Protein AF-A0A5J4UNG5-F1 (afdb_monomer)

pLDDT: mean 84.78, std 15.23, range [45.69, 98.38]

Secondary structure (DSSP, 8-state):
-HHHHHHHHHTT-------EEEEEEEEEEEEE-TTS-EEEEEEEEEEEEETTEEEEEEEE--S-HHHHHHHHHHHHHHTT-------S-HHHHHHHHHHT-

Nearest PDB structures (foldseek):
  6bp6-assembly1_B  TM=3.870E-01  e=9.562E-02  Homo sapiens
  8p0w-assembly1_G  TM=4.254E-01  e=2.919E-01  Homo sapiens
  8p0w-assembly1_B  TM=4.502E-01  e=9.478E-01  Homo sapiens
  8s9i-assembly1_A  TM=3.557E-01  e=2.556E+00  Tequatrovirus

Mean predicted aligned error: 8.4 Å

Sequence (101 aa):
RYLKQKFTQLLKLDFFGKFSTERRKKKWYWKEDEDGGKSEVTLEFDKVTLPGKTVYQLEIETSQHELIQPIIEKKLQEGGVVFTRSTMGKLAMFKQTQYHK

Structure (mmCIF, N/CA/C/O backbone):
data_AF-A0A5J4UNG5-F1
#
_entry.id   AF-A0A5J4UNG5-F1
#
loop_
_atom_site.group_PDB
_atom_site.id
_atom_site.type_symbo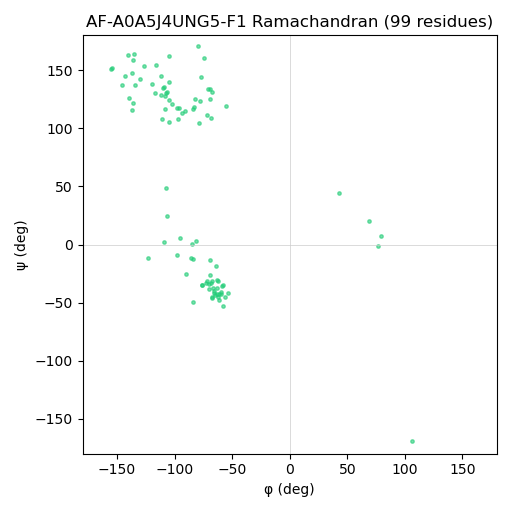l
_atom_site.label_atom_id
_atom_site.label_alt_id
_atom_site.label_comp_id
_atom_site.label_asym_id
_atom_site.label_entity_id
_atom_site.label_seq_id
_atom_site.pdbx_PDB_ins_code
_atom_site.Cartn_x
_atom_site.Cartn_y
_atom_site.Cartn_z
_atom_site.occupancy
_atom_site.B_iso_or_equiv
_atom_site.auth_seq_id
_atom_site.auth_comp_id
_atom_site.auth_asym_id
_atom_site.auth_atom_id
_atom_site.pdbx_PDB_model_num
ATOM 1 N N . ARG A 1 1 ? -11.775 30.374 9.867 1.00 53.12 1 ARG A N 1
ATOM 2 C CA . ARG A 1 1 ? -12.399 29.559 10.949 1.00 53.12 1 ARG A CA 1
ATOM 3 C C . ARG A 1 1 ? -13.894 29.289 10.709 1.00 53.12 1 ARG A C 1
ATOM 5 O O . ARG A 1 1 ? -14.301 28.156 10.907 1.00 53.12 1 ARG A O 1
ATOM 12 N N . TYR A 1 2 ? -14.673 30.255 10.207 1.00 45.69 2 TYR A N 1
ATOM 13 C CA . TYR A 1 2 ? -16.128 30.131 9.992 1.00 45.69 2 TYR A CA 1
ATOM 14 C C . TYR A 1 2 ? -16.583 29.116 8.916 1.00 45.69 2 TYR A C 1
ATOM 16 O O . TYR A 1 2 ? -17.564 28.410 9.120 1.00 45.69 2 TYR A O 1
ATOM 24 N N . LEU A 1 3 ? -15.859 28.975 7.797 1.00 48.84 3 LEU A N 1
ATOM 25 C CA . LEU A 1 3 ? -16.240 28.043 6.717 1.00 48.84 3 LEU A CA 1
ATOM 26 C C . LEU A 1 3 ? -16.137 26.556 7.104 1.00 48.84 3 LEU A C 1
ATOM 28 O O . LEU A 1 3 ? -16.939 25.748 6.649 1.00 48.84 3 LEU A O 1
ATOM 32 N N . LYS A 1 4 ? -15.200 26.194 7.992 1.00 48.50 4 LYS A N 1
ATOM 33 C CA . LYS A 1 4 ? -15.017 24.804 8.451 1.00 48.50 4 LYS A CA 1
ATOM 34 C C . LYS A 1 4 ? -16.186 24.301 9.309 1.00 48.50 4 LYS A C 1
ATOM 36 O O . LYS A 1 4 ? -16.500 23.124 9.236 1.00 48.50 4 LYS A O 1
ATOM 41 N N . GLN A 1 5 ? -16.819 25.175 10.099 1.00 51.97 5 GLN A N 1
ATOM 42 C CA . GLN A 1 5 ? -17.912 24.797 11.008 1.00 51.97 5 GLN A CA 1
ATOM 43 C C . GLN A 1 5 ? -19.249 24.569 10.291 1.00 51.97 5 GLN A C 1
ATOM 45 O O . GLN A 1 5 ? -19.996 23.676 10.679 1.00 51.97 5 GLN A O 1
ATOM 50 N N . LYS A 1 6 ? -19.547 25.329 9.227 1.00 52.62 6 LYS A N 1
ATOM 51 C CA . LYS A 1 6 ? -20.783 25.126 8.449 1.00 52.62 6 LYS A CA 1
ATOM 52 C C . LYS A 1 6 ? -20.749 23.845 7.605 1.00 52.62 6 LYS A C 1
ATOM 54 O O . LYS A 1 6 ? -21.783 23.213 7.428 1.00 52.62 6 LYS A O 1
ATOM 59 N N . PHE A 1 7 ? -19.570 23.429 7.137 1.00 52.88 7 PHE A N 1
ATOM 60 C CA . PHE A 1 7 ? -19.418 22.231 6.301 1.00 52.88 7 PHE A CA 1
ATOM 61 C C . PHE A 1 7 ? -19.652 20.917 7.068 1.00 52.88 7 PHE A C 1
ATOM 63 O O . PHE A 1 7 ? -20.272 19.998 6.540 1.00 52.88 7 PHE A O 1
ATOM 70 N N . THR A 1 8 ? -19.210 20.822 8.327 1.00 53.41 8 THR A N 1
ATOM 71 C CA . THR A 1 8 ? -19.417 19.627 9.167 1.00 53.41 8 THR A CA 1
ATOM 72 C C . THR A 1 8 ? -20.863 19.460 9.635 1.00 53.41 8 THR A C 1
ATOM 74 O O . THR A 1 8 ? -21.332 18.328 9.726 1.00 53.41 8 THR A O 1
ATOM 77 N N . GLN A 1 9 ? -21.595 20.556 9.879 1.00 54.91 9 GLN A N 1
ATOM 78 C CA . GLN A 1 9 ? -23.020 20.497 10.242 1.00 54.91 9 GLN A CA 1
ATOM 79 C C . GLN A 1 9 ? -23.920 20.053 9.079 1.00 54.91 9 GLN A C 1
ATOM 81 O O . GLN A 1 9 ? -24.890 19.336 9.310 1.00 54.91 9 GLN A O 1
ATOM 86 N N . LEU A 1 10 ? -23.586 20.422 7.837 1.00 54.94 10 LEU A N 1
ATOM 87 C CA . LEU A 1 10 ? -24.349 20.039 6.639 1.00 54.94 10 LEU A CA 1
ATOM 88 C C . LEU A 1 10 ? -24.254 18.540 6.302 1.00 54.94 10 LEU A C 1
ATOM 90 O O . LEU A 1 10 ? -25.180 17.999 5.706 1.00 54.94 10 LEU A O 1
ATOM 94 N N . LEU A 1 11 ? -23.170 17.866 6.700 1.00 64.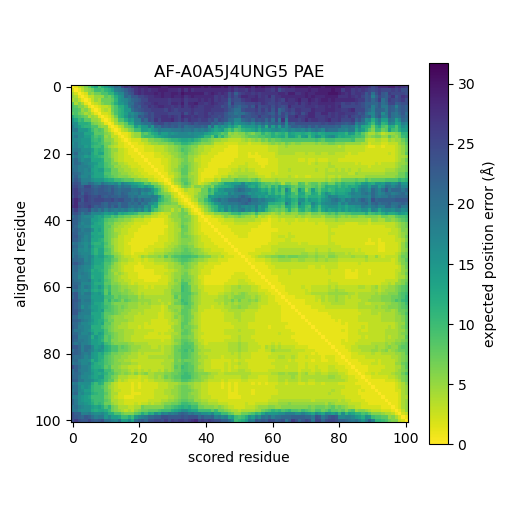25 11 LEU A N 1
ATOM 95 C CA . LEU A 1 11 ? -22.908 16.462 6.354 1.00 64.25 11 LEU A CA 1
ATOM 96 C C . LEU A 1 11 ? -23.049 15.478 7.529 1.00 64.25 11 LEU A C 1
ATOM 98 O O . LEU A 1 11 ? -22.800 14.292 7.331 1.00 64.25 11 LEU A O 1
ATOM 102 N N . LYS A 1 12 ? -23.428 15.940 8.736 1.00 65.19 12 LYS A N 1
ATOM 103 C CA . LYS A 1 12 ? -23.510 15.111 9.963 1.00 65.19 12 LYS A CA 1
ATOM 104 C C . LYS A 1 12 ? -22.301 14.168 10.121 1.00 65.19 12 LYS A C 1
ATOM 106 O O . LYS A 1 12 ? -22.449 12.979 10.388 1.00 65.19 12 LYS A O 1
ATOM 111 N N . LEU A 1 13 ? -21.095 14.680 9.875 1.00 68.12 13 LEU A N 1
ATOM 112 C CA . LEU A 1 13 ? -19.883 13.865 9.951 1.00 68.12 13 LEU A CA 1
ATOM 113 C C . LEU A 1 13 ? -19.474 13.701 11.414 1.00 68.12 13 LEU A C 1
ATOM 115 O O . LEU A 1 13 ? -18.923 14.626 12.013 1.00 68.12 13 LEU A O 1
ATOM 119 N N . ASP A 1 14 ? -19.727 12.518 11.966 1.00 69.50 14 ASP A N 1
ATOM 120 C CA . ASP A 1 14 ? -19.276 12.150 13.304 1.00 69.50 14 ASP A CA 1
ATOM 121 C C . ASP A 1 14 ? -17.785 11.791 13.316 1.00 69.50 14 ASP A C 1
ATOM 123 O O . ASP A 1 14 ? -17.235 11.194 12.384 1.00 69.50 14 ASP A O 1
ATOM 127 N N . PHE A 1 15 ? -17.100 12.148 14.404 1.00 76.69 15 PHE A N 1
ATOM 128 C CA . PHE A 1 15 ? -15.704 11.776 14.595 1.00 76.69 15 PHE A CA 1
ATOM 129 C C . PHE A 1 15 ? -15.595 10.279 14.904 1.00 76.69 15 PHE A C 1
ATOM 131 O O . PHE A 1 15 ? -15.981 9.815 15.973 1.00 76.69 15 PHE A O 1
ATOM 138 N N . PHE A 1 16 ? -15.023 9.516 13.974 1.00 76.56 16 PHE A N 1
ATOM 139 C CA . PHE A 1 16 ? -14.965 8.056 14.064 1.00 76.56 16 PHE A CA 1
ATOM 140 C C . PHE A 1 16 ? -13.794 7.498 14.883 1.00 76.56 16 PHE A C 1
ATOM 142 O O . PHE A 1 16 ? -13.669 6.279 14.983 1.00 76.56 16 PHE A O 1
ATOM 149 N N . GLY A 1 17 ? -12.946 8.360 15.448 1.00 85.94 17 GLY A N 1
ATOM 150 C CA . GLY A 1 17 ? -11.715 7.985 16.143 1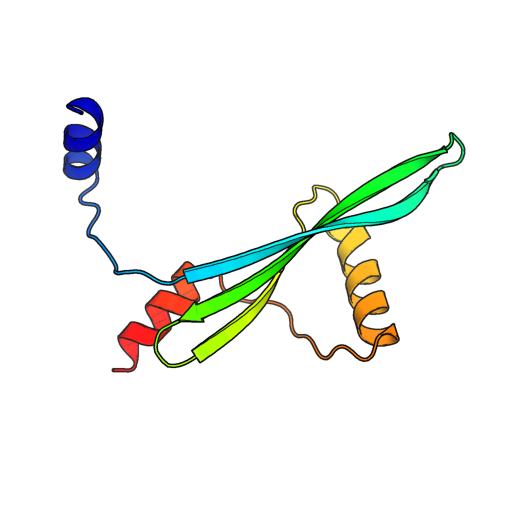.00 85.94 17 GLY A CA 1
ATOM 151 C C . GLY A 1 17 ? -10.455 8.303 15.334 1.00 85.94 17 GLY A C 1
ATOM 152 O O . GLY A 1 17 ? -10.501 9.020 14.335 1.00 85.94 17 GLY A O 1
ATOM 153 N N . LYS A 1 18 ? -9.305 7.788 15.787 1.00 91.44 18 LYS A N 1
ATOM 154 C CA . LYS A 1 18 ? -7.999 8.015 15.151 1.00 91.44 18 LYS A CA 1
ATOM 155 C C . LYS A 1 18 ? -7.170 6.734 15.064 1.00 91.44 18 LYS A C 1
ATOM 157 O O . LYS A 1 18 ? -7.2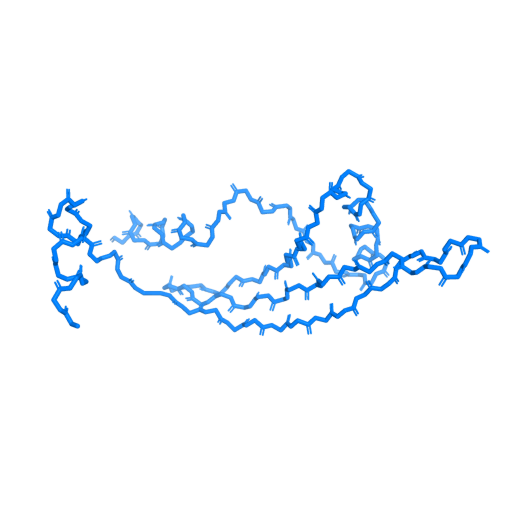02 5.905 15.970 1.00 91.44 18 LYS A O 1
ATOM 162 N N . PHE A 1 19 ? -6.372 6.646 14.010 1.00 94.50 19 PHE A N 1
ATOM 163 C CA . PHE A 1 19 ? -5.261 5.711 13.844 1.00 94.50 19 PHE A CA 1
ATOM 164 C C . PHE A 1 19 ? -4.058 6.483 13.287 1.00 94.50 19 PHE A C 1
ATOM 166 O O . PHE A 1 19 ? -4.223 7.613 12.821 1.00 94.50 19 PHE A O 1
ATOM 173 N N . SER A 1 20 ? -2.855 5.914 13.355 1.00 96.00 20 SER A N 1
ATOM 174 C CA . SER A 1 20 ? -1.654 6.549 12.800 1.00 96.00 20 SER A CA 1
ATOM 175 C C . SER A 1 20 ? -1.064 5.736 11.656 1.00 96.00 20 SER A C 1
ATOM 177 O O . SER A 1 20 ? -1.271 4.528 11.533 1.00 96.00 20 SER A O 1
ATOM 179 N N . THR A 1 21 ? -0.347 6.422 10.774 1.00 97.88 21 THR A N 1
ATOM 180 C CA . THR A 1 21 ? 0.405 5.807 9.684 1.00 97.88 21 THR A CA 1
ATOM 181 C C . THR A 1 21 ? 1.762 6.484 9.609 1.00 97.88 21 THR A C 1
ATOM 183 O O . THR A 1 21 ? 1.841 7.700 9.449 1.00 97.88 21 THR A O 1
ATOM 186 N N . GLU A 1 22 ? 2.824 5.698 9.748 1.00 98.19 22 GLU A N 1
ATOM 187 C CA . GLU A 1 22 ? 4.177 6.118 9.400 1.00 98.19 22 GLU A CA 1
ATOM 188 C C . GLU A 1 22 ? 4.409 5.730 7.934 1.00 98.19 22 GLU A C 1
ATOM 190 O O . GLU A 1 22 ? 4.412 4.541 7.615 1.00 98.19 22 GLU A O 1
ATOM 195 N N . ARG A 1 23 ? 4.578 6.720 7.050 1.00 98.38 23 ARG A N 1
ATOM 196 C CA . ARG A 1 23 ? 4.766 6.513 5.606 1.00 98.38 23 ARG A CA 1
ATOM 197 C C . ARG A 1 23 ? 6.199 6.822 5.196 1.00 98.38 23 ARG A C 1
ATOM 199 O O . ARG A 1 23 ? 6.692 7.922 5.446 1.00 98.38 23 ARG A O 1
ATOM 206 N N . ARG A 1 24 ? 6.850 5.887 4.505 1.00 97.81 24 ARG A N 1
ATOM 207 C CA . ARG A 1 24 ? 8.133 6.110 3.825 1.00 97.81 24 ARG A CA 1
ATOM 208 C C . ARG A 1 24 ? 7.922 6.044 2.324 1.00 97.81 24 ARG A C 1
ATOM 210 O O . ARG A 1 24 ? 7.361 5.075 1.828 1.00 97.81 24 ARG A O 1
ATOM 217 N N . LYS A 1 25 ? 8.397 7.057 1.604 1.00 97.00 25 LYS A N 1
ATOM 218 C CA . LYS A 1 25 ? 8.308 7.106 0.144 1.00 97.00 25 LYS A CA 1
ATOM 219 C C . LYS A 1 25 ? 9.662 6.801 -0.481 1.00 97.00 25 LYS A C 1
ATOM 221 O O . LYS A 1 25 ? 10.684 7.278 0.012 1.00 97.00 25 LYS A O 1
ATOM 226 N N . LYS A 1 26 ? 9.673 6.040 -1.571 1.00 95.06 26 LYS A N 1
ATOM 227 C CA . LYS A 1 26 ? 10.874 5.779 -2.367 1.00 95.06 26 LYS A CA 1
ATOM 228 C C . LYS A 1 26 ? 10.526 5.805 -3.849 1.00 95.06 26 LYS A C 1
ATOM 230 O O . LYS A 1 26 ? 9.657 5.061 -4.287 1.00 95.06 26 LYS A O 1
ATOM 235 N N . LYS A 1 27 ? 11.241 6.625 -4.618 1.00 92.69 27 LYS A N 1
ATOM 236 C CA . LYS A 1 27 ? 11.181 6.574 -6.081 1.00 92.69 27 LYS A CA 1
ATOM 237 C C . LYS A 1 27 ? 11.828 5.285 -6.574 1.00 92.69 27 LYS A C 1
ATOM 239 O O . LYS A 1 27 ? 12.916 4.922 -6.114 1.00 92.69 27 LYS A O 1
ATOM 244 N N . TRP A 1 28 ? 11.164 4.602 -7.493 1.00 90.75 28 TRP A N 1
ATOM 245 C CA . TRP A 1 28 ? 11.662 3.391 -8.121 1.00 90.75 28 TRP A CA 1
ATOM 246 C C . TRP A 1 28 ? 11.445 3.451 -9.629 1.00 90.75 28 TRP A C 1
ATOM 248 O O . TRP A 1 28 ? 10.387 3.864 -10.096 1.00 90.75 28 TRP A O 1
ATOM 258 N N . TYR A 1 29 ? 12.465 3.029 -10.369 1.00 86.94 29 TYR A N 1
ATOM 259 C CA . TYR A 1 29 ? 12.483 3.020 -11.825 1.00 86.94 29 TYR A CA 1
ATOM 260 C C . TYR A 1 29 ? 12.605 1.572 -12.286 1.00 86.94 29 TYR A C 1
ATOM 262 O O . TYR A 1 29 ? 13.466 0.847 -11.779 1.00 86.94 29 TYR A O 1
ATOM 270 N N . TRP A 1 30 ? 11.750 1.145 -13.214 1.00 76.50 30 TRP A N 1
ATOM 271 C CA . TRP A 1 30 ? 11.699 -0.262 -13.648 1.00 76.50 30 TRP A CA 1
ATOM 272 C C . TRP A 1 30 ? 11.895 -0.468 -15.146 1.00 76.50 30 TRP A C 1
ATOM 274 O O . TRP A 1 30 ? 12.084 -1.603 -15.579 1.00 76.50 30 TRP A O 1
ATOM 284 N N . LYS A 1 31 ? 11.851 0.608 -15.932 1.00 74.75 31 LYS A N 1
ATOM 285 C CA . LYS A 1 31 ? 12.103 0.581 -17.369 1.00 74.75 31 LYS A CA 1
ATOM 286 C C . LYS A 1 31 ? 12.792 1.873 -17.789 1.00 74.75 31 LYS A C 1
ATOM 288 O O . LYS A 1 31 ? 12.392 2.944 -17.337 1.00 74.75 31 LYS A O 1
ATOM 293 N N . GLU A 1 32 ? 13.797 1.739 -18.641 1.00 66.25 32 GLU A N 1
ATOM 294 C CA . GLU A 1 32 ? 14.345 2.811 -19.468 1.00 66.25 32 GLU A CA 1
ATOM 295 C C . GLU A 1 32 ? 13.830 2.541 -20.888 1.00 66.25 32 GLU A C 1
ATOM 297 O O . GLU A 1 32 ? 13.893 1.400 -21.358 1.00 66.25 32 GLU A O 1
ATOM 302 N N . ASP A 1 33 ? 13.166 3.517 -21.498 1.00 69.38 33 ASP A N 1
ATOM 303 C CA . ASP A 1 33 ? 12.748 3.437 -22.895 1.00 69.38 33 ASP A CA 1
ATOM 304 C C . ASP A 1 33 ? 13.922 3.763 -23.837 1.00 69.38 33 ASP A C 1
ATOM 306 O O . ASP A 1 33 ? 15.011 4.133 -23.395 1.00 69.38 33 ASP A O 1
ATOM 310 N N . GLU A 1 34 ? 13.723 3.549 -25.139 1.00 65.31 34 GLU A N 1
ATOM 311 C CA . GLU A 1 34 ? 14.768 3.715 -26.163 1.00 65.31 34 GLU A CA 1
ATOM 312 C C . GLU A 1 34 ? 15.257 5.172 -26.287 1.00 65.31 34 GLU A C 1
ATOM 314 O O . GLU A 1 34 ? 16.374 5.402 -26.748 1.00 65.31 34 GLU A O 1
ATOM 319 N N . ASP A 1 35 ? 14.470 6.131 -25.785 1.00 71.31 35 ASP A N 1
ATOM 320 C CA . ASP A 1 35 ? 14.780 7.562 -25.740 1.00 71.31 35 ASP A CA 1
ATOM 321 C C . ASP A 1 35 ? 15.402 7.997 -24.389 1.00 71.31 35 ASP A C 1
ATOM 323 O O . ASP A 1 35 ? 15.633 9.187 -24.152 1.00 71.31 35 ASP A O 1
ATOM 327 N N . GLY A 1 36 ? 15.688 7.053 -23.480 1.00 63.12 36 GLY A N 1
ATOM 328 C CA . GLY A 1 36 ? 16.276 7.314 -22.157 1.00 63.12 36 GLY A CA 1
ATOM 329 C C . GLY A 1 36 ? 15.282 7.813 -21.095 1.00 63.12 36 GLY A C 1
ATOM 330 O O . GLY A 1 36 ? 15.673 8.188 -19.983 1.00 63.12 36 GLY A O 1
ATOM 331 N N . GLY A 1 37 ? 13.988 7.818 -21.405 1.00 66.81 37 GLY A N 1
ATOM 332 C CA . GLY A 1 37 ? 12.894 8.054 -20.477 1.00 66.81 37 GLY A CA 1
ATOM 333 C C . GLY A 1 37 ? 12.762 6.912 -19.471 1.00 66.81 37 GLY A C 1
ATOM 334 O O . GLY A 1 37 ? 12.764 5.727 -19.804 1.00 66.81 37 GLY A O 1
ATOM 335 N N . LYS A 1 38 ? 12.663 7.262 -18.186 1.00 71.50 38 LYS A N 1
ATOM 336 C CA . LYS A 1 38 ? 12.535 6.278 -17.106 1.00 71.50 38 LYS A CA 1
ATOM 337 C C . LYS A 1 38 ? 11.096 6.210 -16.641 1.00 71.50 38 LYS A C 1
ATOM 339 O O . LYS A 1 38 ? 10.550 7.195 -16.150 1.00 71.50 38 LYS A O 1
ATOM 344 N N . SER A 1 39 ? 10.500 5.026 -16.737 1.00 81.38 39 SER A N 1
ATOM 345 C CA . SER A 1 39 ? 9.221 4.762 -16.085 1.00 81.38 39 SER A CA 1
ATOM 346 C C . SER A 1 39 ? 9.452 4.755 -14.571 1.00 81.38 39 SER A C 1
ATOM 348 O O . SER A 1 39 ? 10.132 3.869 -14.045 1.00 81.38 39 SER A O 1
ATOM 350 N N . GLU A 1 40 ? 8.955 5.796 -13.897 1.00 87.00 40 GLU A N 1
ATOM 351 C CA . GLU A 1 40 ? 9.111 6.054 -12.461 1.00 87.00 40 GLU A CA 1
ATOM 352 C C . GLU A 1 40 ? 7.784 5.841 -11.729 1.00 87.00 40 GLU A C 1
ATOM 354 O O . GLU A 1 40 ? 6.735 6.315 -12.160 1.00 87.00 40 GLU A O 1
ATOM 359 N N . VAL A 1 41 ? 7.838 5.158 -10.587 1.00 91.38 41 VAL A N 1
ATOM 360 C CA . VAL A 1 41 ? 6.743 5.101 -9.616 1.00 91.38 41 VAL A CA 1
ATOM 361 C C . VAL A 1 41 ? 7.255 5.491 -8.240 1.00 91.38 41 VAL A C 1
ATOM 363 O O . VAL A 1 41 ? 8.427 5.301 -7.901 1.00 91.38 41 VAL A O 1
ATOM 366 N N . THR A 1 42 ? 6.353 6.004 -7.408 1.00 94.19 42 THR A N 1
ATOM 367 C CA . THR A 1 42 ? 6.623 6.193 -5.983 1.00 94.19 42 THR A CA 1
ATOM 368 C C . THR A 1 42 ? 6.069 5.008 -5.207 1.00 94.19 42 THR A C 1
ATOM 370 O O . THR A 1 42 ? 4.865 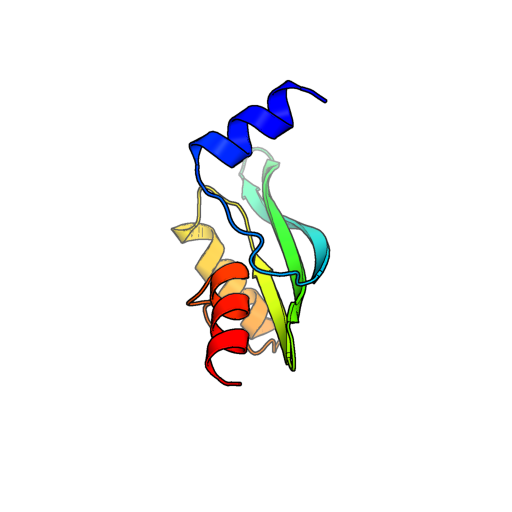4.770 -5.198 1.00 94.19 42 THR A O 1
ATOM 373 N N . LEU A 1 43 ? 6.961 4.280 -4.543 1.00 95.00 43 LEU A N 1
ATOM 374 C CA . LEU A 1 43 ? 6.613 3.252 -3.572 1.00 95.00 43 LEU A CA 1
ATOM 375 C C . LEU A 1 43 ? 6.319 3.922 -2.231 1.00 95.00 43 LEU A C 1
ATOM 377 O O . LEU A 1 43 ? 7.173 4.644 -1.707 1.00 95.00 43 LEU A O 1
ATOM 381 N N . GLU A 1 44 ? 5.151 3.666 -1.660 1.00 97.75 44 GLU A N 1
ATOM 382 C CA . GLU A 1 44 ? 4.756 4.136 -0.336 1.00 97.75 44 GLU A CA 1
ATOM 383 C C . GLU A 1 44 ? 4.680 2.950 0.627 1.00 97.75 44 GLU A C 1
ATOM 385 O O . GLU A 1 44 ? 3.794 2.103 0.542 1.00 97.75 44 GLU A O 1
ATOM 390 N N . PHE A 1 45 ? 5.639 2.880 1.546 1.00 97.19 45 PHE A N 1
ATOM 391 C CA . PHE A 1 45 ? 5.684 1.879 2.603 1.00 97.19 45 PHE A CA 1
ATOM 392 C C . PHE A 1 45 ? 5.026 2.441 3.852 1.00 97.19 45 PHE A C 1
ATOM 394 O O . PHE A 1 45 ? 5.560 3.355 4.488 1.00 97.19 45 PHE A O 1
ATOM 401 N N . ASP A 1 46 ? 3.896 1.861 4.216 1.00 98.06 46 ASP A N 1
ATOM 402 C CA . ASP A 1 46 ? 3.105 2.280 5.354 1.00 98.06 46 ASP A CA 1
ATOM 403 C C . ASP A 1 46 ? 3.210 1.284 6.494 1.00 98.06 46 ASP A C 1
ATOM 405 O O . ASP A 1 46 ? 2.969 0.090 6.326 1.00 98.06 46 ASP A O 1
ATOM 409 N N . LYS A 1 47 ? 3.495 1.803 7.684 1.00 98.25 47 LYS A N 1
ATOM 410 C CA . LYS A 1 47 ? 3.272 1.122 8.956 1.00 98.25 47 LYS A CA 1
ATOM 411 C C . LYS A 1 47 ? 2.053 1.762 9.612 1.00 98.25 47 LYS A C 1
ATOM 413 O O . LYS A 1 47 ? 2.111 2.893 10.096 1.00 98.25 47 LYS A O 1
ATOM 418 N N . VAL A 1 48 ? 0.936 1.045 9.585 1.00 97.38 48 VAL A N 1
ATOM 419 C CA . VAL A 1 48 ? -0.366 1.495 10.083 1.00 97.38 48 VAL A CA 1
ATOM 420 C C . VAL A 1 48 ? -0.585 0.938 11.483 1.00 97.38 48 VAL A C 1
ATOM 422 O O . VAL A 1 48 ? -0.682 -0.275 11.664 1.00 97.38 48 VAL A O 1
ATOM 425 N N . THR A 1 49 ? -0.704 1.823 12.467 1.00 97.38 49 THR A N 1
ATOM 426 C CA . THR A 1 49 ? -0.967 1.444 13.859 1.00 97.38 49 THR A CA 1
ATOM 427 C C . THR A 1 49 ? -2.460 1.568 14.135 1.00 97.38 49 THR A C 1
ATOM 429 O O . THR A 1 49 ? -3.005 2.673 14.226 1.00 97.38 49 THR A O 1
ATOM 432 N N . LEU A 1 50 ? -3.121 0.420 14.262 1.00 94.69 50 LEU A N 1
ATOM 433 C CA . LEU A 1 50 ? -4.531 0.286 14.618 1.00 94.69 50 LEU A CA 1
ATOM 434 C C . LEU A 1 50 ? -4.646 -0.185 16.080 1.00 94.69 50 LEU A C 1
ATOM 436 O O . LEU A 1 50 ? -3.692 -0.733 16.636 1.00 94.69 50 LEU A O 1
ATOM 440 N N . PRO A 1 51 ? -5.808 -0.031 16.734 1.00 93.06 51 PRO A N 1
ATOM 441 C CA . PRO A 1 51 ? -6.032 -0.633 18.046 1.00 93.06 51 PRO A CA 1
ATOM 442 C C . PRO A 1 51 ? -5.790 -2.150 18.015 1.00 93.06 51 PRO A C 1
ATOM 444 O O . PRO A 1 51 ? -6.445 -2.864 17.259 1.00 93.06 51 PRO A O 1
ATOM 447 N N . GLY A 1 52 ? -4.831 -2.625 18.815 1.00 91.00 52 GLY A N 1
ATOM 448 C CA . GLY A 1 52 ? -4.510 -4.048 18.968 1.00 91.00 52 GLY A CA 1
ATOM 449 C C . GLY A 1 52 ? -3.716 -4.691 17.825 1.00 91.00 52 GLY A C 1
ATOM 450 O O . GLY A 1 52 ? -3.392 -5.870 17.933 1.00 91.00 52 GLY A O 1
ATOM 451 N N . LYS A 1 53 ? -3.382 -3.967 16.745 1.00 94.31 53 LYS A N 1
ATOM 452 C CA . LYS A 1 53 ? -2.570 -4.518 15.646 1.00 94.31 53 LYS A CA 1
ATOM 453 C C . LYS A 1 53 ? -1.807 -3.457 14.854 1.00 94.31 53 LYS A C 1
ATOM 455 O O . LYS A 1 53 ? -2.286 -2.341 14.662 1.00 94.31 53 LYS A O 1
ATOM 460 N N . THR A 1 54 ? -0.668 -3.859 14.303 1.00 96.44 54 THR A N 1
ATOM 461 C CA . THR A 1 54 ? 0.082 -3.088 13.304 1.00 96.44 54 THR A CA 1
ATOM 462 C C . THR A 1 54 ? -0.025 -3.791 11.958 1.00 96.44 54 THR A C 1
ATOM 464 O O . THR A 1 54 ? 0.123 -5.009 11.888 1.00 96.44 54 THR A O 1
ATOM 467 N N . VAL A 1 55 ? -0.290 -3.036 10.894 1.00 96.38 55 VAL A N 1
ATOM 468 C CA . VAL A 1 55 ? -0.375 -3.546 9.519 1.00 96.38 55 VAL A CA 1
ATOM 469 C C . VAL A 1 55 ? 0.673 -2.844 8.667 1.00 96.38 55 VAL A C 1
ATOM 471 O O . VAL A 1 55 ? 0.853 -1.633 8.785 1.00 96.38 55 VAL A O 1
ATOM 474 N N . TYR A 1 56 ? 1.344 -3.599 7.802 1.00 97.00 56 TYR A N 1
ATOM 475 C CA . TYR A 1 56 ? 2.291 -3.063 6.831 1.00 97.00 56 TYR A CA 1
ATOM 476 C C . TYR A 1 56 ? 1.670 -3.110 5.438 1.00 97.00 56 TYR A C 1
ATOM 478 O O . TYR A 1 56 ? 1.116 -4.139 5.051 1.00 97.00 56 TYR A O 1
ATOM 486 N N . GLN A 1 57 ? 1.737 -2.005 4.697 1.00 97.56 57 GLN A N 1
ATOM 487 C CA . GLN A 1 57 ? 1.234 -1.922 3.326 1.00 97.56 57 GLN A CA 1
ATOM 488 C C . GLN A 1 57 ? 2.296 -1.324 2.409 1.00 97.56 57 GLN A C 1
ATOM 490 O O . GLN A 1 57 ? 3.028 -0.417 2.801 1.00 97.56 57 GLN A O 1
ATOM 495 N N . LEU A 1 58 ? 2.362 -1.843 1.187 1.00 96.81 58 LEU A N 1
ATOM 496 C CA . LEU A 1 58 ? 3.058 -1.213 0.076 1.00 96.81 58 LEU A CA 1
ATOM 497 C C . LEU A 1 58 ? 1.993 -0.690 -0.886 1.00 96.81 58 LEU A C 1
ATOM 499 O O . LEU A 1 58 ? 1.225 -1.475 -1.440 1.00 96.81 58 LEU A O 1
ATOM 503 N N . GLU A 1 59 ? 1.946 0.624 -1.056 1.00 96.06 59 GLU A N 1
ATOM 504 C CA . GLU A 1 59 ? 1.048 1.307 -1.982 1.00 96.06 59 GLU A CA 1
ATOM 505 C C . GLU A 1 59 ? 1.862 1.930 -3.118 1.00 96.06 59 GLU A C 1
ATOM 507 O O . GLU A 1 59 ? 2.995 2.376 -2.929 1.00 96.06 59 GLU A O 1
ATOM 512 N N . ILE A 1 60 ? 1.286 1.929 -4.318 1.00 94.44 60 ILE A N 1
ATOM 513 C CA . ILE A 1 60 ? 1.873 2.543 -5.506 1.00 94.44 60 ILE A CA 1
ATOM 514 C C . ILE A 1 60 ? 0.750 3.279 -6.217 1.00 94.44 60 ILE A C 1
ATOM 516 O O . ILE A 1 60 ? -0.208 2.659 -6.676 1.00 94.44 60 ILE A O 1
ATOM 520 N N . GLU A 1 61 ? 0.863 4.598 -6.302 1.00 91.25 61 GLU A N 1
ATOM 521 C CA . GLU A 1 61 ? -0.055 5.406 -7.096 1.00 91.25 61 GLU A CA 1
ATOM 522 C C . GLU A 1 61 ? 0.428 5.411 -8.550 1.00 91.25 61 GLU A C 1
ATOM 524 O O . GLU A 1 61 ? 1.544 5.840 -8.847 1.00 91.25 61 GLU A O 1
ATOM 529 N N . THR A 1 62 ? -0.382 4.861 -9.454 1.00 89.88 62 THR A N 1
ATOM 530 C CA . THR A 1 62 ? -0.056 4.765 -10.880 1.00 89.88 62 THR A CA 1
ATOM 531 C C . THR A 1 62 ? -1.319 4.687 -11.733 1.00 89.88 62 THR A C 1
ATOM 533 O O . THR A 1 62 ? -2.342 4.158 -11.299 1.00 89.88 62 THR A O 1
ATOM 536 N N . SER A 1 63 ? -1.236 5.164 -12.974 1.00 88.00 63 SER A N 1
ATOM 537 C CA . SER A 1 63 ? -2.240 4.912 -14.015 1.00 88.00 63 SER A CA 1
ATOM 538 C C . SER A 1 63 ? -2.004 3.593 -14.765 1.00 88.00 63 SER A C 1
ATOM 540 O O . SER A 1 63 ? -2.880 3.139 -15.491 1.00 88.00 63 SER A O 1
ATOM 542 N N . GLN A 1 64 ? -0.843 2.953 -14.582 1.00 87.88 64 GLN A N 1
ATOM 543 C CA . GLN A 1 64 ? -0.419 1.745 -15.301 1.00 87.88 64 GLN A CA 1
ATOM 544 C C . GLN A 1 64 ? -0.467 0.501 -14.398 1.00 87.88 64 GLN A C 1
ATOM 546 O O . GLN A 1 64 ? 0.507 -0.252 -14.302 1.00 87.88 64 GLN A O 1
ATOM 551 N N . HIS A 1 65 ? -1.577 0.295 -13.682 1.00 87.19 65 HIS A N 1
ATOM 552 C CA . HIS A 1 65 ? -1.666 -0.761 -12.664 1.00 87.19 65 HIS A CA 1
ATOM 553 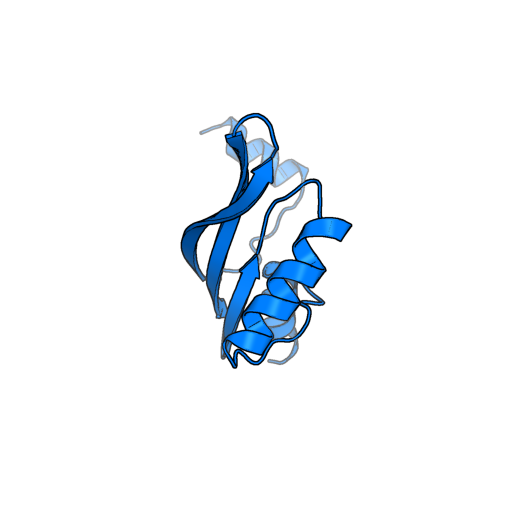C C . HIS A 1 65 ? -1.433 -2.170 -13.241 1.00 87.19 65 HIS A C 1
ATOM 555 O O . HIS A 1 65 ? -0.708 -2.959 -12.638 1.00 87.19 65 HIS A O 1
ATOM 561 N N . GLU A 1 66 ? -1.985 -2.462 -14.426 1.00 90.19 66 GLU A N 1
ATOM 562 C CA . GLU A 1 66 ? -1.872 -3.772 -15.090 1.00 90.19 66 GLU A CA 1
ATOM 563 C C . GLU A 1 66 ? -0.425 -4.121 -15.443 1.00 90.19 66 GLU A C 1
ATOM 565 O O . GLU A 1 66 ? -0.042 -5.288 -15.423 1.00 90.19 66 GLU A O 1
ATOM 570 N N . LEU A 1 67 ? 0.393 -3.100 -15.711 1.00 89.19 67 LEU A N 1
ATOM 571 C CA . LEU A 1 67 ? 1.801 -3.264 -16.040 1.00 89.19 67 LEU A CA 1
ATOM 572 C C . LEU A 1 67 ? 2.666 -3.387 -14.783 1.00 89.19 67 LEU A C 1
ATOM 574 O O . LEU A 1 67 ? 3.496 -4.289 -14.693 1.00 89.19 67 LEU A O 1
ATOM 578 N N . ILE A 1 68 ? 2.510 -2.476 -13.815 1.00 89.56 68 ILE A N 1
ATOM 579 C CA . ILE A 1 68 ? 3.451 -2.381 -12.688 1.00 89.56 68 ILE A CA 1
ATOM 580 C C . ILE A 1 68 ? 3.243 -3.480 -11.649 1.00 89.56 68 ILE A C 1
ATOM 582 O O . ILE A 1 68 ? 4.206 -3.950 -11.041 1.00 89.56 68 ILE A O 1
ATOM 586 N N . GLN A 1 69 ? 1.994 -3.894 -11.433 1.00 91.62 69 GLN A N 1
ATOM 587 C CA . GLN A 1 69 ? 1.650 -4.837 -10.381 1.00 91.62 69 GLN A CA 1
ATOM 588 C C . GLN A 1 69 ? 2.396 -6.174 -10.513 1.00 91.62 69 GLN A C 1
ATOM 590 O O . GLN A 1 69 ? 3.069 -6.542 -9.547 1.00 91.62 69 GLN A O 1
ATOM 595 N N . PRO A 1 70 ? 2.368 -6.885 -11.660 1.00 93.44 70 PRO A N 1
ATOM 596 C CA . PRO A 1 70 ? 3.096 -8.149 -11.788 1.00 93.44 70 PRO A CA 1
ATOM 597 C C . PRO A 1 70 ? 4.613 -7.976 -11.624 1.00 93.44 70 PRO A C 1
ATOM 599 O O . PRO A 1 70 ? 5.282 -8.863 -11.095 1.00 93.44 70 PRO A O 1
ATOM 602 N N . ILE A 1 71 ? 5.169 -6.827 -12.024 1.00 92.81 71 ILE A N 1
ATOM 603 C CA . ILE A 1 71 ? 6.604 -6.538 -11.891 1.00 92.81 71 ILE A CA 1
ATOM 604 C C . ILE A 1 71 ? 6.984 -6.393 -10.410 1.00 92.81 71 ILE A C 1
ATOM 606 O O . ILE A 1 71 ? 7.984 -6.962 -9.968 1.00 92.81 71 ILE A O 1
ATOM 610 N N . ILE A 1 72 ? 6.182 -5.664 -9.633 1.00 92.94 72 ILE A N 1
ATOM 611 C CA . ILE A 1 72 ? 6.395 -5.483 -8.191 1.00 92.94 72 ILE A CA 1
ATOM 612 C C . ILE A 1 72 ? 6.190 -6.796 -7.442 1.00 92.94 72 ILE A C 1
ATOM 614 O O . ILE A 1 72 ? 7.036 -7.157 -6.628 1.00 92.94 72 ILE A O 1
ATOM 618 N N . GLU A 1 73 ? 5.112 -7.528 -7.734 1.00 94.88 73 GLU A N 1
ATOM 619 C CA . GLU A 1 73 ? 4.835 -8.834 -7.126 1.00 94.88 73 GLU A CA 1
ATOM 620 C C . GLU A 1 73 ? 6.019 -9.793 -7.357 1.00 94.88 73 GLU A C 1
ATOM 622 O O . GLU A 1 73 ? 6.518 -10.393 -6.401 1.00 94.88 73 GLU A O 1
ATOM 627 N N . LYS A 1 74 ? 6.562 -9.843 -8.582 1.00 94.62 74 LYS A N 1
ATOM 628 C CA . LYS A 1 74 ? 7.770 -10.619 -8.898 1.00 94.62 74 LYS A CA 1
ATOM 629 C C . LYS A 1 74 ? 8.997 -10.137 -8.117 1.00 94.62 74 LYS A C 1
ATOM 631 O O . LYS A 1 74 ? 9.720 -10.955 -7.557 1.00 94.62 74 LYS A O 1
ATOM 636 N N . LYS A 1 75 ? 9.238 -8.824 -8.033 1.00 93.00 75 LYS A N 1
ATOM 637 C CA . LYS A 1 75 ? 10.382 -8.264 -7.287 1.00 93.00 75 LYS A CA 1
ATOM 638 C C . LYS A 1 75 ? 10.317 -8.558 -5.790 1.00 93.00 75 LYS A C 1
ATOM 640 O O . LYS A 1 75 ? 11.348 -8.827 -5.178 1.00 93.00 75 LYS A O 1
ATOM 645 N N . LEU A 1 76 ? 9.122 -8.527 -5.206 1.00 94.25 76 LEU A N 1
ATOM 646 C CA . LEU A 1 76 ? 8.905 -8.910 -3.812 1.00 94.25 76 LEU A CA 1
ATOM 647 C C . LEU A 1 76 ? 9.196 -10.400 -3.598 1.00 94.25 76 LEU A C 1
ATOM 649 O O . LEU A 1 76 ? 9.895 -10.738 -2.646 1.00 94.25 76 LEU A O 1
ATOM 653 N N . GLN A 1 77 ? 8.736 -11.268 -4.506 1.00 96.00 77 GLN A N 1
ATOM 654 C CA . GLN A 1 77 ? 9.026 -12.707 -4.462 1.00 96.00 77 GLN A CA 1
ATOM 655 C C . GLN A 1 77 ? 10.527 -12.999 -4.585 1.00 96.00 77 GLN A C 1
ATOM 657 O O . GLN A 1 77 ? 11.067 -13.743 -3.771 1.00 96.00 77 GLN A O 1
ATOM 662 N N . GLU A 1 78 ? 11.214 -12.378 -5.550 1.00 95.88 78 GLU A N 1
ATOM 663 C CA . GLU A 1 78 ? 12.672 -12.486 -5.726 1.00 95.88 78 GLU A CA 1
ATOM 664 C C . GLU A 1 78 ? 13.436 -12.033 -4.470 1.00 95.88 78 GLU A C 1
ATOM 666 O O . GLU A 1 78 ? 14.468 -12.605 -4.128 1.00 95.88 78 GLU A O 1
ATOM 671 N N . GLY A 1 79 ? 12.917 -11.025 -3.763 1.00 94.94 79 GLY A N 1
ATOM 672 C CA . GLY A 1 79 ? 13.467 -10.534 -2.499 1.00 94.94 79 GLY A CA 1
ATOM 673 C C . GLY A 1 79 ? 13.068 -11.344 -1.261 1.00 94.94 79 GLY A C 1
ATOM 674 O O . GLY A 1 79 ? 13.407 -10.934 -0.153 1.00 94.94 79 GLY A O 1
ATOM 675 N N . GLY A 1 80 ? 12.323 -12.445 -1.413 1.00 96.38 80 GLY A N 1
ATOM 676 C CA . GLY A 1 80 ? 11.849 -13.268 -0.296 1.00 96.38 80 GLY A CA 1
ATOM 677 C C . GLY A 1 80 ? 10.797 -12.589 0.589 1.00 96.38 80 GLY A C 1
ATOM 678 O O . GLY A 1 80 ? 10.607 -12.986 1.738 1.00 96.38 80 GLY A O 1
ATOM 679 N N . VAL A 1 81 ? 10.114 -11.555 0.089 1.00 95.88 81 VAL A N 1
ATOM 680 C CA . VAL A 1 81 ? 9.074 -10.838 0.833 1.00 95.88 81 VAL A CA 1
ATOM 681 C C . VAL A 1 81 ? 7.750 -11.587 0.711 1.00 95.88 81 VAL A C 1
ATOM 683 O O . VAL A 1 81 ? 7.193 -11.719 -0.377 1.00 95.88 81 VAL A O 1
ATOM 686 N N . VAL A 1 82 ? 7.209 -12.034 1.844 1.00 95.62 82 VAL A N 1
ATOM 687 C CA . VAL A 1 82 ? 5.859 -12.606 1.919 1.00 95.62 82 VAL A CA 1
ATOM 688 C C . VAL A 1 82 ? 4.836 -11.471 1.895 1.00 95.62 82 VAL A C 1
ATOM 690 O O . VAL A 1 82 ? 4.873 -10.579 2.742 1.00 95.62 82 VAL A O 1
ATOM 693 N N . PHE A 1 83 ? 3.904 -11.505 0.944 1.00 96.19 83 PHE A N 1
ATOM 694 C CA . PHE A 1 83 ? 2.839 -10.511 0.831 1.00 96.19 83 PHE A CA 1
ATOM 695 C C . PHE A 1 83 ? 1.506 -11.153 0.450 1.00 96.19 83 PHE A C 1
ATOM 697 O O . PHE A 1 83 ? 1.436 -12.279 -0.037 1.00 96.19 83 PHE A O 1
ATOM 704 N N . THR A 1 84 ? 0.437 -10.394 0.661 1.00 96.31 84 THR A N 1
ATOM 705 C CA . THR A 1 84 ? -0.907 -10.696 0.167 1.00 96.31 84 THR A CA 1
ATOM 706 C C . THR A 1 84 ? -1.517 -9.423 -0.403 1.00 96.31 84 THR A C 1
ATOM 708 O O . THR A 1 84 ? -1.084 -8.313 -0.081 1.00 96.31 84 THR A O 1
ATOM 711 N N . ARG A 1 85 ? -2.517 -9.563 -1.276 1.00 94.06 85 ARG A N 1
ATOM 712 C CA . ARG A 1 85 ? -3.237 -8.401 -1.805 1.00 94.06 85 ARG A CA 1
ATOM 713 C C . ARG A 1 85 ? -4.101 -7.784 -0.708 1.00 94.06 85 ARG A C 1
ATOM 715 O O . ARG A 1 85 ? -4.822 -8.491 -0.009 1.00 94.06 85 ARG A O 1
ATOM 722 N N . SER A 1 86 ? -4.052 -6.458 -0.587 1.00 94.38 86 SER A N 1
ATOM 723 C CA . SER A 1 86 ? -4.941 -5.731 0.323 1.00 94.38 86 SER A CA 1
ATOM 724 C C . SER A 1 86 ? -6.376 -5.785 -0.204 1.00 94.38 86 SER A C 1
ATOM 726 O O . SER A 1 86 ? -6.634 -5.381 -1.333 1.00 94.38 86 SER A O 1
ATOM 728 N N . THR A 1 87 ? -7.315 -6.250 0.618 1.00 93.56 87 THR A N 1
ATOM 729 C CA . THR A 1 87 ? -8.753 -6.302 0.286 1.00 93.56 87 THR A CA 1
ATOM 730 C C . THR A 1 87 ? -9.545 -5.128 0.864 1.00 93.56 87 THR A C 1
ATOM 732 O O . THR A 1 87 ? -10.719 -4.953 0.549 1.00 93.56 87 THR A O 1
ATOM 735 N N . MET A 1 88 ? -8.925 -4.319 1.730 1.00 93.69 88 MET A N 1
ATOM 736 C CA . MET A 1 88 ? -9.577 -3.237 2.467 1.00 93.69 88 MET A CA 1
ATOM 737 C C . MET A 1 88 ? -8.652 -2.025 2.608 1.00 93.69 88 MET A C 1
ATOM 739 O O . MET A 1 88 ? -7.448 -2.163 2.822 1.00 93.69 88 MET A O 1
ATOM 743 N N . GLY A 1 89 ? -9.233 -0.824 2.565 1.00 94.62 89 GLY A N 1
ATOM 744 C CA . GLY A 1 89 ? -8.525 0.414 2.891 1.00 94.62 89 GLY A CA 1
ATOM 745 C C . GLY A 1 89 ? -8.290 0.587 4.398 1.00 94.62 89 GLY A C 1
ATOM 746 O O . GLY A 1 89 ? -8.994 0.008 5.229 1.00 94.62 89 GLY A O 1
ATOM 747 N N . LYS A 1 90 ? -7.335 1.450 4.768 1.00 95.31 90 LYS A N 1
ATOM 748 C CA . LYS A 1 90 ? -6.931 1.700 6.169 1.00 95.31 90 LYS A CA 1
ATOM 749 C C . LYS A 1 90 ? -8.090 2.067 7.099 1.00 95.31 90 LYS A C 1
ATOM 751 O O . LYS A 1 90 ? -8.176 1.547 8.209 1.00 95.31 90 LYS A O 1
ATOM 756 N N . LEU A 1 91 ? -9.013 2.914 6.636 1.00 93.00 91 LEU A N 1
ATOM 757 C CA . LEU A 1 91 ? -10.190 3.305 7.417 1.00 93.00 91 LEU A CA 1
ATOM 758 C C . LEU A 1 91 ? -11.145 2.125 7.656 1.00 93.00 91 LEU A C 1
ATOM 760 O O . LEU A 1 91 ? -11.663 1.976 8.759 1.00 93.00 91 LEU A O 1
ATOM 764 N N . ALA A 1 92 ? -11.353 1.269 6.652 1.00 93.12 92 ALA A N 1
ATOM 765 C CA . ALA A 1 92 ? -12.190 0.081 6.793 1.00 93.12 92 ALA A CA 1
ATOM 766 C C . ALA A 1 92 ? -11.560 -0.918 7.781 1.00 93.12 92 ALA A C 1
ATOM 768 O O . ALA A 1 92 ? -12.250 -1.427 8.664 1.00 93.12 92 ALA A O 1
ATOM 769 N N . MET A 1 93 ? -10.235 -1.111 7.713 1.00 93.94 93 MET A N 1
ATOM 770 C CA . MET A 1 93 ? -9.500 -1.904 8.706 1.00 93.94 93 MET A CA 1
ATOM 771 C C . MET A 1 93 ? -9.639 -1.328 10.120 1.00 93.94 93 MET A C 1
ATOM 773 O O . MET A 1 93 ? -9.841 -2.083 11.068 1.00 93.94 93 MET A O 1
ATOM 777 N N . PHE A 1 94 ? -9.556 -0.004 10.273 1.00 93.19 94 PHE A N 1
ATOM 778 C CA . PHE A 1 94 ? -9.754 0.669 11.558 1.00 93.19 94 PHE A CA 1
ATOM 779 C C . PHE A 1 94 ? -11.174 0.482 12.100 1.00 93.19 94 PHE A C 1
ATOM 781 O O . PHE A 1 94 ? -11.351 0.209 13.283 1.00 93.19 94 PHE A O 1
ATOM 788 N N . LYS A 1 95 ? -12.196 0.581 11.247 1.00 90.69 95 LYS A N 1
ATOM 789 C CA . LYS A 1 95 ? -13.582 0.334 11.655 1.00 90.69 95 LYS A CA 1
ATOM 790 C C . LYS A 1 95 ? -13.788 -1.094 12.147 1.00 90.69 95 LYS A C 1
ATOM 792 O O . LYS A 1 95 ? -14.400 -1.276 13.194 1.00 90.69 95 LYS A O 1
ATOM 797 N N . GLN A 1 96 ? -13.217 -2.086 11.467 1.00 90.44 96 GLN A N 1
ATOM 798 C CA . GLN A 1 96 ? -13.318 -3.486 11.882 1.00 90.44 96 GLN A CA 1
ATOM 799 C C . GLN A 1 96 ? -12.756 -3.728 13.294 1.00 90.44 96 GLN A C 1
ATOM 801 O O . GLN A 1 96 ? -13.331 -4.508 14.046 1.00 90.44 96 GLN A O 1
ATOM 806 N N . THR A 1 97 ? -11.689 -3.029 13.706 1.00 88.12 97 THR A N 1
ATOM 807 C CA . THR A 1 97 ? -11.155 -3.183 15.076 1.00 88.12 97 THR A CA 1
ATOM 808 C C . THR A 1 97 ? -12.071 -2.618 16.164 1.00 88.12 97 THR A C 1
ATOM 810 O O . THR A 1 97 ? -11.848 -2.905 17.337 1.00 88.12 97 THR A O 1
ATOM 813 N N . GLN A 1 98 ? -13.086 -1.820 15.809 1.00 81.62 98 GLN A N 1
ATOM 814 C CA . GLN A 1 98 ? -14.066 -1.294 16.765 1.00 81.62 98 GLN A CA 1
ATOM 815 C C . GLN A 1 98 ? -15.287 -2.207 16.943 1.00 81.62 98 GLN A C 1
ATOM 817 O O . GLN A 1 98 ? -15.907 -2.146 17.995 1.00 81.62 98 GLN A O 1
ATOM 822 N N . TYR A 1 99 ? -15.631 -3.044 15.955 1.00 70.25 99 TYR A N 1
ATOM 823 C CA . TYR A 1 99 ? -16.807 -3.930 16.015 1.00 70.25 99 TYR A CA 1
ATOM 824 C C . TYR A 1 99 ? -16.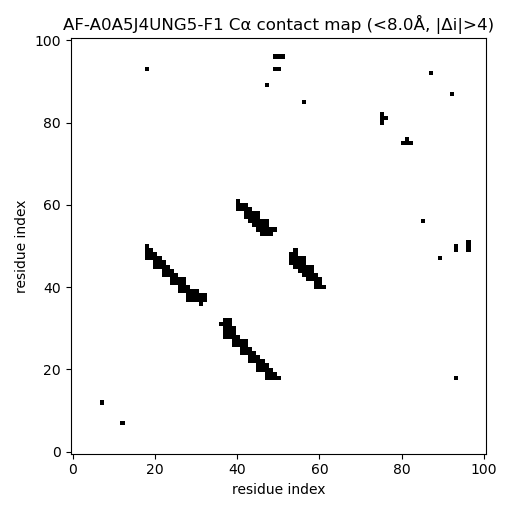562 -5.254 16.756 1.00 70.25 99 TYR A C 1
ATOM 826 O O . TYR A 1 99 ? -17.513 -5.969 17.048 1.00 70.25 99 TYR A O 1
ATOM 834 N N . HIS A 1 100 ? -15.303 -5.589 17.047 1.00 56.00 100 HIS A N 1
ATOM 835 C CA . HIS A 1 100 ? -14.916 -6.805 17.776 1.00 56.00 100 HIS A CA 1
ATOM 836 C C . HIS A 1 100 ? -14.459 -6.520 19.220 1.00 56.00 100 HIS A C 1
ATOM 838 O O . HIS A 1 100 ? -13.663 -7.278 19.771 1.00 56.00 100 HIS A O 1
ATOM 844 N N . LYS A 1 101 ? -14.917 -5.408 19.804 1.00 51.31 101 LYS A N 1
ATOM 845 C CA . LYS A 1 101 ? -14.816 -5.126 21.242 1.00 51.31 101 LYS A CA 1
ATOM 846 C C . LYS A 1 101 ? -16.144 -5.438 21.908 1.00 51.31 101 LYS A C 1
ATOM 848 O O . LYS A 1 101 ? -16.091 -5.942 23.046 1.00 51.31 101 LYS A O 1
#

Radius of gyration: 18.61 Å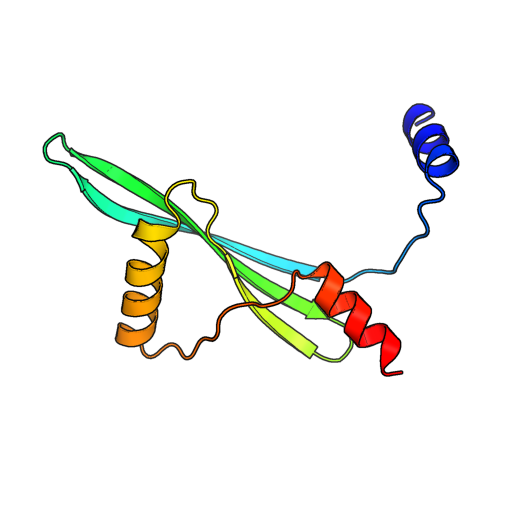; Cα contacts (8 Å, |Δi|>4): 98; ch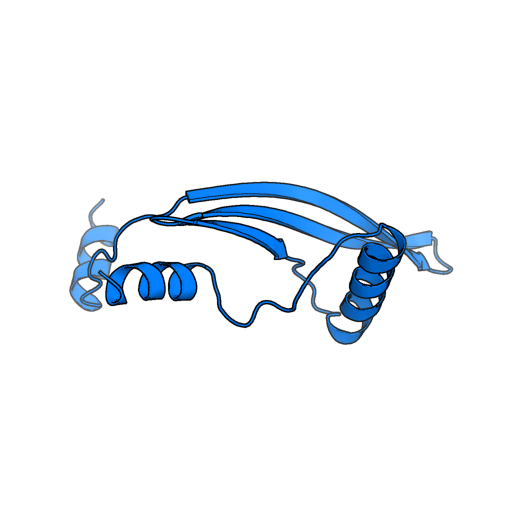ains: 1; bounding box: 41×43×47 Å

Solvent-accessible surface area (backbone atoms only — not comparable to full-atom values): 6516 Å² total; per-residue (Å²): 120,72,72,66,59,58,56,45,66,77,64,71,67,73,86,88,76,86,72,52,69,52,75,47,78,44,84,46,72,83,46,70,49,99,86,70,50,62,51,71,42,50,41,34,42,32,47,33,45,43,86,96,46,76,48,79,48,82,46,67,78,67,94,54,53,88,65,51,49,63,55,50,55,48,52,34,51,76,68,70,50,88,84,77,86,82,90,68,55,74,67,58,57,49,51,55,59,63,77,78,112

Organism: NCBI:txid222440

Foldseek 3Di:
DVVVVVVCVVVVDDDPDDKDKDKDKDKDFDDQDPVRDTDIWIWIWIFIGAVPDTDIDTDIDDPPCVPVVVVVVVVCVVVVHDDDDDPDDSVVVNVVVVVVD